Protein AF-A0A132AM29-F1 (afdb_monomer_lite)

Foldseek 3Di:
DDDDDDDPDDDDDPDPDDDPPPDVPDDFPKDKDWPFKDAADCVPDPFAFWKKKKKFKQFPVGTDALFKAFDDPGGRGSIDMFDTDGRDRIDGGRGMMIGGDDPVGLQRMKMKIWMFGCDPVDNDTHTDDMDMGRRADPVGD

Sequence (141 aa):
NRSPLVDENFVLIQKRCFGDLLTAGYFRNDLYLTLESAEFEKGGKTIPKNIEVSVCLITENGIQERAITTGINADPVTIYRSHIQYHQNSPKWFEHIKINVPLEQFETAHLRFVFCHCSSKERERKFLGFSFLPLADQNGA

pLDDT: mean 83.92, std 17.78, range [37.06, 98.69]

InterPro domains:
  IPR026791 Dedicator of cytokinesis [PTHR45653] (5-141)
  IPR027007 C2 DOCK-type 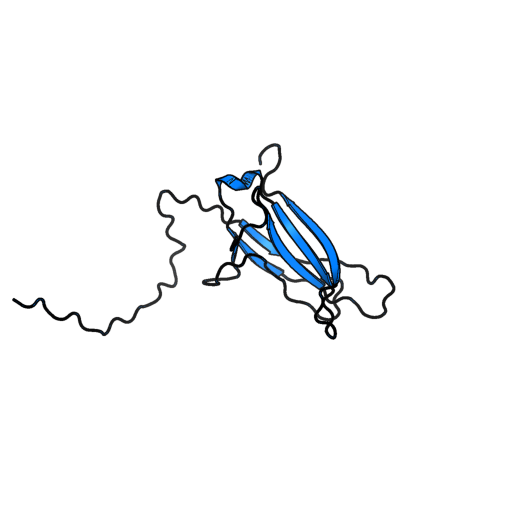domain [PF14429] (27-140)
  IPR027007 C2 DOCK-type domain [PS51650] (28-141)
  IPR035892 C2 domain superfamily [G3DSA:2.60.40.150] (28-141)
  IPR035892 C2 domain superfamily [SSF49562] (76-137)

Radius of gyration: 21.2 Å; chains: 1; bounding box: 44×58×64 Å

Secondary structure (DSSP, 8-state):
-PPPPPPS---------------TT----EEEEEEEE-----TT-SS---EEEEEEEEETTEEPTT-EE-STTPPPBSSEE----TT-SS-EEEEEEEEE--GGGGGG-EEEEEEEEE-SS-SSEEEEEEEEEESS-TT--

Structure (mmCIF, N/CA/C/O backbone):
data_AF-A0A132AM29-F1
#
_entry.id   AF-A0A132AM29-F1
#
loop_
_atom_site.group_PDB
_atom_site.id
_atom_site.type_symbol
_atom_site.label_atom_id
_atom_site.label_alt_id
_atom_site.label_comp_id
_atom_site.label_asym_id
_atom_site.label_entity_id
_atom_site.label_seq_id
_atom_site.pdbx_PDB_ins_code
_atom_site.Cartn_x
_atom_site.Cartn_y
_atom_site.Cartn_z
_atom_site.occupancy
_atom_site.B_iso_or_equiv
_atom_site.auth_seq_id
_atom_site.auth_comp_id
_atom_site.auth_asym_id
_atom_site.auth_atom_id
_atom_site.pdbx_PDB_model_num
ATOM 1 N N . ASN A 1 1 ? -5.432 -43.170 43.375 1.00 38.59 1 ASN A N 1
ATOM 2 C CA . ASN A 1 1 ? -6.252 -42.938 42.169 1.00 38.59 1 ASN A CA 1
ATOM 3 C C . ASN A 1 1 ? -5.530 -42.003 41.221 1.00 38.59 1 ASN A C 1
ATOM 5 O O . ASN A 1 1 ? -5.582 -40.799 41.418 1.00 38.59 1 ASN A O 1
ATOM 9 N N . ARG A 1 2 ? -4.793 -42.565 40.256 1.00 37.06 2 ARG A N 1
ATOM 10 C CA . ARG A 1 2 ? -4.199 -41.820 39.138 1.00 37.06 2 ARG A CA 1
ATOM 11 C C . ARG A 1 2 ? -5.257 -41.698 38.041 1.00 37.06 2 ARG A C 1
ATOM 13 O O . ARG A 1 2 ? -5.816 -42.713 37.637 1.00 37.06 2 ARG A O 1
ATOM 20 N N . SER A 1 3 ? -5.539 -40.473 37.616 1.00 43.38 3 SER A N 1
ATOM 21 C CA . SER A 1 3 ? -6.371 -40.150 36.454 1.00 43.38 3 SER A CA 1
ATOM 22 C C . SER A 1 3 ? -5.766 -40.778 35.188 1.00 43.38 3 SER A C 1
ATOM 24 O O . SER A 1 3 ? -4.537 -40.837 35.093 1.00 43.38 3 SER A O 1
ATOM 26 N N . PRO A 1 4 ? -6.577 -41.285 34.243 1.00 52.03 4 PRO A N 1
ATOM 27 C CA . PRO A 1 4 ? -6.063 -42.030 33.105 1.00 52.03 4 PRO A CA 1
ATOM 28 C C . PRO A 1 4 ? -5.354 -41.105 32.111 1.00 52.03 4 PRO A C 1
ATOM 30 O O . PRO A 1 4 ? -5.732 -39.953 31.909 1.00 52.03 4 PRO A O 1
ATOM 33 N N . LEU A 1 5 ? -4.298 -41.667 31.534 1.00 49.09 5 LEU A N 1
ATOM 34 C CA . LEU A 1 5 ? -3.400 -41.110 30.534 1.00 49.09 5 LEU A CA 1
ATOM 35 C C . LEU A 1 5 ? -4.188 -40.586 29.327 1.00 49.09 5 LEU A C 1
ATOM 37 O O . LEU A 1 5 ? -4.958 -41.327 28.718 1.00 49.09 5 LEU A O 1
ATOM 41 N N . VAL A 1 6 ? -3.977 -39.315 28.991 1.00 54.44 6 VAL A N 1
ATOM 42 C CA . VAL A 1 6 ? -4.379 -38.749 27.704 1.00 54.44 6 VAL A CA 1
ATOM 43 C C . VAL A 1 6 ? -3.268 -39.106 26.715 1.00 54.44 6 VAL A C 1
ATOM 45 O O . VAL A 1 6 ? -2.120 -38.728 26.923 1.00 54.44 6 VAL A O 1
ATOM 48 N N . ASP A 1 7 ? -3.601 -39.906 25.707 1.00 49.09 7 ASP A N 1
ATOM 49 C CA . ASP A 1 7 ? -2.697 -40.360 24.644 1.00 49.09 7 ASP A CA 1
ATOM 50 C C . ASP A 1 7 ? -2.179 -39.155 23.823 1.00 49.09 7 ASP A C 1
ATOM 52 O O . ASP A 1 7 ? -2.963 -38.292 23.425 1.00 49.09 7 ASP A O 1
ATOM 56 N N . GLU A 1 8 ? -0.866 -39.066 23.586 1.00 58.06 8 GLU A N 1
ATOM 57 C CA . GLU A 1 8 ? -0.178 -37.900 22.989 1.00 58.06 8 GLU A CA 1
ATOM 58 C C . GLU A 1 8 ? -0.292 -37.806 21.451 1.00 58.06 8 GLU A C 1
ATOM 60 O O . GLU A 1 8 ? 0.466 -37.091 20.800 1.00 58.06 8 GLU A O 1
ATOM 65 N N . ASN A 1 9 ? -1.264 -38.477 20.834 1.00 52.41 9 ASN A N 1
ATOM 66 C CA . ASN A 1 9 ? -1.420 -38.503 19.377 1.00 52.41 9 ASN A CA 1
ATOM 67 C C . ASN A 1 9 ? -2.612 -37.668 18.885 1.00 52.41 9 ASN A C 1
ATOM 69 O O . ASN A 1 9 ? -3.481 -38.157 18.162 1.00 52.41 9 ASN A O 1
ATOM 73 N N . PHE A 1 10 ? -2.652 -36.381 19.237 1.00 54.16 10 PHE A N 1
ATOM 74 C CA . PHE A 1 10 ? -3.583 -35.447 18.600 1.00 54.16 10 PHE A CA 1
ATOM 75 C C . PHE A 1 10 ? -2.986 -34.897 17.305 1.00 54.16 10 PHE A C 1
ATOM 77 O O . PHE A 1 10 ? -2.017 -34.142 17.314 1.00 54.16 10 PHE A O 1
ATOM 84 N N . VAL A 1 11 ? -3.617 -35.218 16.175 1.00 58.59 11 VAL A N 1
ATOM 85 C CA . VAL A 1 11 ? -3.407 -34.485 14.924 1.00 58.59 11 VAL A CA 1
ATOM 86 C C . VAL A 1 11 ? -4.365 -33.299 14.912 1.00 58.59 11 VAL A C 1
ATOM 88 O O . VAL A 1 11 ? -5.581 -33.463 14.808 1.00 58.59 11 VAL A O 1
ATOM 91 N N . LEU A 1 12 ? -3.815 -32.090 15.016 1.00 57.62 12 LEU A N 1
ATOM 92 C CA . LEU A 1 12 ? -4.576 -30.857 14.856 1.00 57.62 12 LEU A CA 1
ATOM 93 C C . LEU A 1 12 ? -4.955 -30.696 13.373 1.00 57.62 12 LEU A C 1
ATOM 95 O O . LEU A 1 12 ? -4.140 -30.285 12.550 1.00 57.62 12 LEU A O 1
ATOM 99 N N . ILE A 1 13 ? -6.190 -31.037 13.007 1.00 55.22 13 ILE A N 1
ATOM 100 C CA . ILE A 1 13 ? -6.688 -30.810 11.646 1.00 55.22 13 ILE A CA 1
ATOM 101 C C . ILE A 1 13 ? -7.175 -29.362 11.542 1.00 55.22 13 ILE A C 1
ATOM 103 O O . ILE A 1 13 ? -8.161 -28.975 12.171 1.00 55.22 13 ILE A O 1
ATOM 107 N N . GLN A 1 14 ? -6.491 -28.553 10.727 1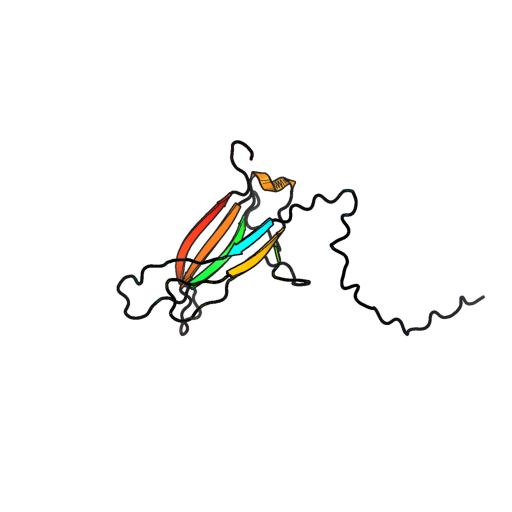.00 62.25 14 GLN A N 1
ATOM 108 C CA . GLN A 1 14 ? -6.867 -27.162 10.481 1.00 62.25 14 GLN A CA 1
ATOM 109 C C . GLN A 1 14 ? -8.216 -27.095 9.752 1.00 62.25 14 GLN A C 1
ATOM 111 O O . GLN A 1 14 ? -8.353 -27.505 8.596 1.00 62.25 14 GLN A O 1
ATOM 116 N N . LYS A 1 15 ? -9.226 -26.553 10.435 1.00 58.28 15 LYS A N 1
ATOM 117 C CA . LYS A 1 15 ? -10.570 -26.322 9.897 1.00 58.28 15 LYS A CA 1
ATOM 118 C C . LYS A 1 15 ? -10.485 -25.300 8.751 1.00 58.28 15 LYS A C 1
ATOM 120 O O . LYS A 1 15 ? -10.269 -24.121 8.996 1.00 58.28 15 LYS A O 1
ATOM 125 N N . ARG A 1 16 ? -10.631 -25.747 7.495 1.00 60.41 16 ARG A N 1
ATOM 126 C CA . ARG A 1 16 ? -10.429 -24.904 6.293 1.00 60.41 16 ARG A CA 1
ATOM 127 C C . ARG A 1 16 ? -11.612 -24.010 5.895 1.00 60.41 16 ARG A C 1
ATOM 129 O O . ARG A 1 16 ? -11.438 -23.161 5.029 1.00 60.41 16 ARG A O 1
ATOM 136 N N . CYS A 1 17 ? -12.807 -24.202 6.457 1.00 45.81 17 CYS A N 1
ATOM 137 C CA . CYS A 1 17 ? -14.028 -23.576 5.924 1.00 45.81 17 CYS A CA 1
ATOM 138 C C . CYS A 1 17 ? -15.010 -23.126 7.013 1.00 45.81 17 CYS A C 1
ATOM 140 O O . CYS A 1 17 ? -16.163 -23.546 7.040 1.00 45.81 17 CYS A O 1
ATOM 142 N N . PHE A 1 18 ? -14.567 -22.265 7.920 1.00 52.19 18 PHE A N 1
ATOM 143 C CA . PHE A 1 18 ? -15.486 -21.369 8.616 1.00 52.19 18 PHE A CA 1
ATOM 144 C C . PHE A 1 18 ? -14.975 -19.955 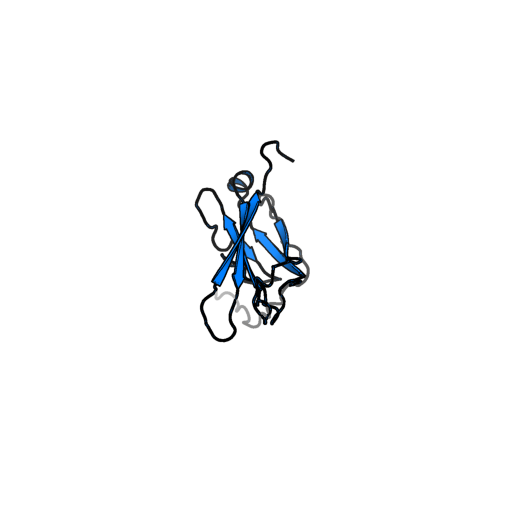8.361 1.00 52.19 18 PHE A C 1
ATOM 146 O O . PHE A 1 18 ? -13.796 -19.697 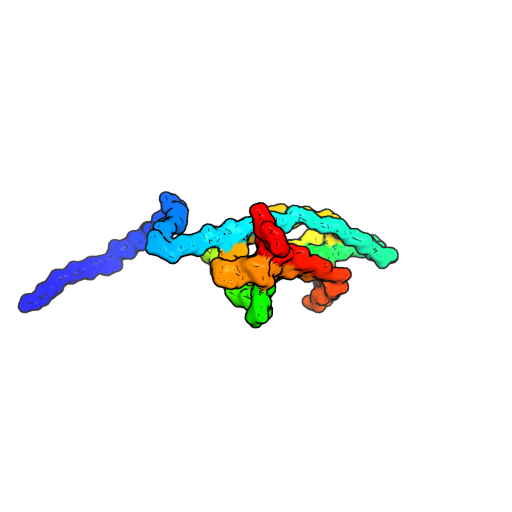8.593 1.00 52.19 18 PHE A O 1
ATOM 153 N N . GLY A 1 19 ? -15.827 -19.063 7.849 1.00 54.53 19 GLY A N 1
ATOM 154 C CA . GLY A 1 19 ? -15.550 -17.635 7.987 1.00 54.53 19 GLY A CA 1
ATOM 155 C C . GLY A 1 19 ? -15.420 -17.324 9.476 1.00 54.53 19 GLY A C 1
ATOM 156 O O . GLY A 1 19 ? -16.075 -18.001 10.276 1.00 54.53 19 GLY A O 1
ATOM 157 N N . ASP A 1 20 ? -14.545 -16.381 9.838 1.00 56.34 20 ASP A N 1
ATOM 158 C CA . ASP A 1 20 ? -14.318 -15.984 11.231 1.00 56.34 20 ASP A CA 1
ATOM 159 C C . ASP A 1 20 ? -15.660 -15.918 11.964 1.00 56.34 20 ASP A C 1
ATOM 161 O O . ASP A 1 20 ? -16.556 -15.168 11.566 1.00 56.34 20 ASP A O 1
ATOM 165 N N . LEU A 1 21 ? -15.835 -16.779 12.972 1.00 49.47 21 LEU A N 1
ATOM 166 C CA . LEU A 1 21 ? -17.063 -16.834 13.749 1.00 49.47 21 LEU A CA 1
ATOM 167 C C . LEU A 1 21 ? -17.220 -15.458 14.400 1.00 49.47 21 LEU A C 1
ATOM 169 O O . LEU A 1 21 ? -16.467 -15.129 15.318 1.00 49.47 21 LEU A O 1
ATOM 173 N N . LEU A 1 22 ? -18.155 -14.644 13.899 1.00 52.16 22 LEU A N 1
ATOM 174 C CA . LEU A 1 22 ? -18.492 -13.363 14.508 1.00 52.16 22 LEU A CA 1
ATOM 175 C C . LEU A 1 22 ? -18.983 -13.664 15.921 1.00 52.16 22 LEU A C 1
ATOM 177 O O . LEU A 1 22 ? -20.108 -14.113 16.131 1.00 52.16 22 LEU A O 1
ATOM 181 N N . THR A 1 23 ? -18.098 -13.491 16.894 1.00 56.94 23 THR A N 1
ATOM 182 C CA . THR A 1 23 ? -18.471 -13.620 18.295 1.00 56.94 23 THR A CA 1
ATOM 183 C C . THR A 1 23 ? -19.353 -12.416 18.594 1.00 56.94 23 THR A C 1
ATOM 185 O O . THR A 1 23 ? -18.948 -11.286 18.320 1.00 56.94 23 THR A O 1
ATOM 188 N N . ALA A 1 24 ? -20.577 -12.648 19.074 1.00 46.09 24 ALA A N 1
ATOM 189 C CA . ALA A 1 24 ? -21.514 -11.576 19.394 1.00 46.09 24 ALA A CA 1
ATOM 190 C C . ALA A 1 24 ? -20.821 -10.552 20.315 1.00 46.09 24 ALA A C 1
ATOM 192 O O . ALA A 1 24 ? -20.431 -10.892 21.429 1.00 46.09 24 ALA A O 1
ATOM 193 N N . GLY A 1 25 ? -20.594 -9.337 19.803 1.00 52.75 25 GLY A N 1
ATOM 194 C CA . GLY A 1 25 ? -19.807 -8.288 20.465 1.00 52.75 25 GLY A CA 1
ATOM 195 C C . GLY A 1 25 ? -18.598 -7.771 19.672 1.00 52.75 25 GLY A C 1
ATOM 196 O O . GLY A 1 25 ? -18.092 -6.705 20.001 1.00 52.75 25 GLY A O 1
ATOM 197 N N . TYR A 1 26 ? -18.158 -8.458 18.610 1.00 53.62 26 TYR A N 1
ATOM 198 C CA . TYR A 1 26 ? -17.103 -7.961 17.717 1.00 53.62 26 TYR A CA 1
ATOM 199 C C . TYR A 1 26 ? -17.705 -7.288 16.480 1.00 53.62 26 TYR A C 1
ATOM 201 O O . TYR A 1 26 ? -18.215 -7.954 15.576 1.00 53.62 26 TYR A O 1
ATOM 209 N N . PHE A 1 27 ? -17.621 -5.960 16.422 1.00 54.25 27 PHE A N 1
ATOM 210 C CA . PHE A 1 27 ? -17.885 -5.198 15.204 1.00 54.25 27 PHE A CA 1
ATOM 211 C C . PHE A 1 27 ? -16.716 -5.399 14.231 1.00 54.25 27 PHE A C 1
ATOM 213 O O . PHE A 1 27 ? -15.588 -4.992 14.503 1.00 54.25 27 PHE A O 1
ATOM 220 N N . ARG A 1 28 ? -16.973 -6.077 13.108 1.00 58.56 28 ARG A N 1
ATOM 221 C CA . ARG A 1 28 ? -15.978 -6.367 12.069 1.00 58.56 28 ARG A CA 1
ATOM 222 C C . ARG A 1 28 ? -16.167 -5.402 10.898 1.00 58.56 28 ARG A C 1
ATOM 224 O O . ARG A 1 28 ? -16.946 -5.689 9.994 1.00 58.56 28 ARG A O 1
ATOM 231 N N . ASN A 1 29 ? -15.438 -4.287 10.907 1.00 65.69 29 ASN A N 1
ATOM 232 C CA . ASN A 1 29 ? -15.317 -3.406 9.743 1.00 65.69 29 ASN A CA 1
ATOM 233 C C . ASN A 1 29 ? -14.131 -3.861 8.892 1.00 65.69 29 ASN A C 1
ATOM 235 O O . ASN A 1 29 ? -13.024 -3.331 8.982 1.00 65.69 29 ASN A O 1
ATOM 239 N N . ASP A 1 30 ? -14.366 -4.895 8.090 1.00 74.19 30 ASP A N 1
ATOM 240 C CA . ASP A 1 30 ? -13.387 -5.356 7.116 1.00 74.19 30 ASP A CA 1
ATOM 241 C C . ASP A 1 30 ? -13.401 -4.431 5.893 1.00 74.19 30 ASP A C 1
ATOM 243 O O . ASP A 1 30 ? -14.274 -4.541 5.030 1.00 74.19 30 ASP A O 1
ATOM 247 N N . LEU A 1 31 ? -12.413 -3.544 5.793 1.00 89.19 31 LEU A N 1
ATOM 248 C CA . LEU A 1 31 ? -12.203 -2.745 4.593 1.00 89.19 31 LEU A CA 1
ATOM 249 C C . LEU A 1 31 ? -11.256 -3.496 3.651 1.00 89.19 31 LEU A C 1
ATOM 251 O O . LEU A 1 31 ? -10.115 -3.784 4.005 1.00 89.19 31 LEU A O 1
ATOM 255 N N . TYR A 1 32 ? -11.714 -3.802 2.440 1.00 92.44 32 TYR A N 1
ATOM 256 C CA . TYR A 1 32 ? -10.873 -4.391 1.398 1.00 92.44 32 TYR A CA 1
ATOM 257 C C . TYR A 1 32 ? -10.485 -3.321 0.386 1.00 92.44 32 TYR A C 1
ATOM 259 O O . TYR A 1 32 ? -11.337 -2.600 -0.129 1.00 92.44 32 TYR A O 1
ATOM 267 N N . LEU A 1 33 ? -9.193 -3.242 0.086 1.00 94.75 33 LEU A N 1
ATOM 268 C CA . LEU A 1 33 ? -8.642 -2.319 -0.891 1.00 94.75 33 LEU A CA 1
ATOM 269 C C . LEU A 1 33 ? -8.008 -3.104 -2.034 1.00 94.75 33 LEU A C 1
ATOM 271 O O . LEU A 1 33 ? -7.250 -4.048 -1.806 1.00 94.75 33 LEU A O 1
ATOM 275 N N . THR A 1 34 ? -8.288 -2.670 -3.261 1.00 96.62 34 THR A N 1
ATOM 276 C CA . THR A 1 34 ? -7.585 -3.149 -4.451 1.00 96.62 34 THR A CA 1
ATOM 277 C C . THR A 1 34 ? -6.689 -2.040 -4.982 1.00 96.62 34 THR A C 1
ATOM 279 O O . THR A 1 34 ? -7.172 -0.977 -5.364 1.00 96.62 34 THR A O 1
ATOM 282 N N . LEU A 1 35 ? -5.382 -2.288 -5.020 1.00 97.25 35 LEU A N 1
ATOM 283 C CA . LEU A 1 35 ? -4.430 -1.437 -5.724 1.00 97.25 35 LEU A CA 1
ATOM 284 C C . LEU A 1 35 ? -4.453 -1.835 -7.196 1.00 97.25 35 LEU A C 1
ATOM 286 O O . LEU A 1 35 ? -3.862 -2.840 -7.585 1.00 97.25 35 LEU A O 1
ATOM 290 N N . GLU A 1 36 ? -5.179 -1.079 -8.013 1.00 97.62 36 GLU A N 1
ATOM 291 C CA . GLU A 1 36 ? -5.380 -1.434 -9.415 1.00 97.62 36 GLU A CA 1
ATOM 292 C C . GLU A 1 36 ? -4.174 -1.046 -10.277 1.00 97.62 36 GLU A C 1
ATOM 294 O O . GLU A 1 36 ? -3.458 -1.909 -10.785 1.00 97.62 36 GLU A O 1
ATOM 299 N N . SER A 1 37 ? -3.935 0.254 -10.442 1.00 97.81 37 SER A N 1
ATOM 300 C CA . SER A 1 37 ? -2.892 0.778 -11.320 1.00 97.81 37 SER A CA 1
ATOM 301 C C . SER A 1 37 ? -2.503 2.211 -10.959 1.00 97.81 37 SER A C 1
ATOM 303 O O . SER A 1 37 ? -3.141 2.850 -10.123 1.00 97.81 37 SER A O 1
ATOM 305 N N . ALA A 1 38 ? -1.440 2.710 -11.583 1.00 97.19 38 ALA A N 1
ATOM 306 C CA . ALA A 1 38 ? -1.078 4.123 -11.568 1.00 97.19 38 ALA A CA 1
ATOM 307 C C . ALA A 1 38 ? -0.467 4.524 -12.912 1.00 97.19 38 ALA A C 1
ATOM 309 O O . ALA A 1 38 ? -0.096 3.664 -13.708 1.00 97.19 38 ALA A O 1
ATOM 310 N N . GLU A 1 39 ? -0.319 5.826 -13.144 1.00 96.62 39 GL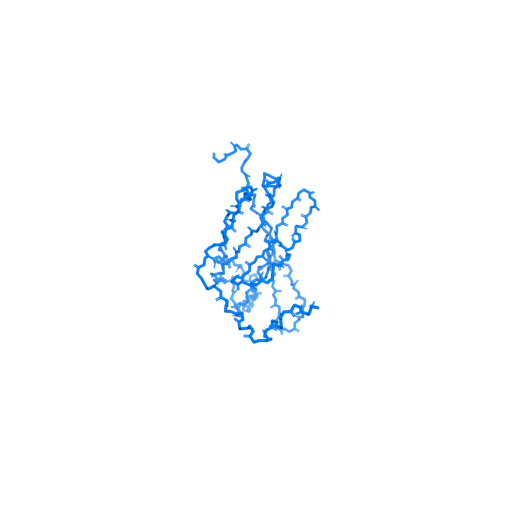U A N 1
ATOM 311 C CA . GLU A 1 39 ? 0.323 6.376 -14.335 1.00 96.62 39 GLU A CA 1
ATOM 312 C C . GLU A 1 39 ? 1.311 7.474 -13.937 1.00 96.62 39 GLU A C 1
ATOM 314 O O . GLU A 1 39 ? 0.956 8.441 -13.266 1.00 96.62 39 GLU A O 1
ATOM 319 N N . PHE A 1 40 ? 2.574 7.304 -14.331 1.00 95.38 40 PHE A N 1
ATOM 320 C CA . PHE A 1 40 ? 3.644 8.254 -14.047 1.00 95.38 40 PHE A CA 1
ATOM 321 C C . PHE A 1 40 ? 4.305 8.746 -15.324 1.00 95.38 40 PHE A C 1
ATOM 323 O O . PHE A 1 40 ? 4.675 7.977 -16.214 1.00 95.38 40 PHE A O 1
ATOM 330 N N . GLU A 1 41 ? 4.595 10.041 -15.362 1.00 90.94 41 GLU A N 1
ATOM 331 C CA . GLU A 1 41 ? 5.391 10.593 -16.442 1.00 90.94 41 GLU A CA 1
ATOM 332 C C . GLU A 1 41 ? 6.833 10.073 -16.409 1.00 90.94 41 GLU A C 1
ATOM 334 O O . GLU A 1 41 ? 7.504 9.934 -15.371 1.00 90.94 41 GLU A O 1
ATOM 339 N N . LYS A 1 42 ? 7.379 9.853 -17.606 1.00 83.50 42 LYS A N 1
ATOM 340 C CA . LYS A 1 42 ? 8.784 9.475 -17.772 1.00 83.50 42 LYS A CA 1
ATOM 341 C C . LYS A 1 42 ? 9.729 10.588 -17.307 1.00 83.50 42 LYS A C 1
ATOM 343 O O . LYS A 1 42 ? 10.802 10.279 -16.783 1.00 83.50 42 LYS A O 1
ATOM 348 N N . GLY A 1 43 ? 9.306 11.852 -17.409 1.00 79.94 43 GLY A N 1
ATOM 349 C CA . GLY A 1 43 ? 10.048 13.020 -16.926 1.00 79.94 43 GLY A CA 1
ATOM 350 C C . GLY A 1 43 ? 11.419 13.152 -17.589 1.00 79.94 43 GLY A C 1
ATOM 351 O O . GLY A 1 43 ? 12.437 13.142 -16.902 1.00 79.94 43 GLY A O 1
ATOM 352 N N . GLY A 1 44 ? 11.455 13.147 -18.926 1.00 79.56 44 GLY A N 1
ATOM 353 C CA . GLY A 1 44 ? 12.670 13.354 -19.730 1.00 79.56 44 GLY A CA 1
ATOM 354 C C . GLY A 1 44 ? 13.715 12.227 -19.709 1.00 79.56 44 GLY A C 1
ATOM 355 O O . GLY A 1 44 ? 14.691 12.290 -20.449 1.00 79.56 44 GLY A O 1
ATOM 356 N N . LYS A 1 45 ? 13.539 11.177 -18.898 1.00 83.69 45 LYS A N 1
ATOM 357 C CA . LYS A 1 45 ? 14.468 10.035 -18.854 1.00 83.69 45 LYS A CA 1
ATOM 358 C C . LYS A 1 45 ? 14.259 9.081 -20.033 1.00 83.69 45 LYS A C 1
ATOM 360 O O . LYS A 1 45 ? 13.141 8.899 -20.503 1.00 83.69 45 LYS A O 1
ATOM 365 N N . THR A 1 46 ? 15.314 8.388 -20.464 1.00 84.00 46 THR A N 1
ATOM 366 C CA . THR A 1 46 ? 15.229 7.358 -21.523 1.00 84.00 46 THR A CA 1
ATOM 367 C C . THR A 1 46 ? 14.626 6.047 -21.025 1.00 84.00 46 THR A C 1
ATOM 369 O O . THR A 1 46 ? 13.978 5.336 -21.789 1.00 84.00 46 THR A O 1
ATOM 372 N N . ILE A 1 47 ? 14.771 5.751 -19.736 1.00 89.94 47 ILE A N 1
ATOM 373 C CA . ILE A 1 47 ? 14.313 4.506 -19.118 1.00 89.94 47 ILE A CA 1
ATOM 374 C C . ILE A 1 47 ? 13.094 4.808 -18.229 1.00 89.94 47 ILE A C 1
ATOM 376 O O . ILE A 1 47 ? 13.145 5.781 -17.468 1.00 89.94 47 ILE A O 1
ATOM 380 N N . PRO A 1 48 ? 11.994 4.037 -18.332 1.00 92.94 48 PRO A N 1
ATOM 381 C CA . PRO A 1 48 ? 10.863 4.163 -17.417 1.00 92.94 48 PRO A CA 1
ATOM 382 C C . PRO A 1 48 ? 11.254 3.889 -15.958 1.00 92.94 48 PRO A C 1
ATOM 384 O O . PRO A 1 48 ? 12.261 3.250 -15.659 1.00 92.94 48 PRO A O 1
ATOM 387 N N . LYS A 1 49 ? 10.443 4.378 -15.029 1.00 94.00 49 LYS A N 1
ATOM 388 C CA . LYS A 1 49 ? 10.622 4.159 -13.598 1.00 94.00 49 LYS A CA 1
ATOM 389 C C . LYS A 1 49 ? 10.108 2.772 -13.213 1.00 94.00 49 LYS A C 1
ATOM 391 O O . LYS A 1 49 ? 9.200 2.227 -13.823 1.00 94.00 49 LYS A O 1
ATOM 396 N N . ASN A 1 50 ? 10.694 2.243 -12.152 1.00 95.56 50 ASN A N 1
ATOM 397 C CA . ASN A 1 50 ? 10.189 1.112 -11.385 1.00 95.56 50 ASN A CA 1
ATOM 398 C C . ASN A 1 50 ? 9.356 1.671 -10.234 1.00 95.56 50 ASN A C 1
ATOM 400 O O . ASN A 1 50 ? 9.943 2.328 -9.372 1.00 95.56 50 ASN A O 1
ATOM 404 N N . ILE A 1 51 ? 8.042 1.479 -10.243 1.00 97.56 51 ILE A N 1
ATOM 405 C CA . ILE A 1 51 ? 7.141 2.113 -9.275 1.00 97.56 51 ILE A CA 1
ATOM 406 C C . ILE A 1 51 ? 6.755 1.119 -8.174 1.00 97.56 51 ILE A C 1
ATOM 408 O O . ILE A 1 51 ? 6.309 0.011 -8.463 1.00 97.56 51 ILE A O 1
ATOM 412 N N . GLU A 1 52 ? 6.902 1.543 -6.922 1.00 98.00 52 GLU A N 1
ATOM 413 C CA . GLU A 1 52 ? 6.354 0.889 -5.728 1.00 98.00 52 GLU A CA 1
ATOM 414 C C . GLU A 1 52 ? 5.327 1.835 -5.098 1.00 98.00 52 GLU A C 1
ATOM 416 O O . GLU A 1 52 ? 5.595 3.036 -4.986 1.00 98.00 52 GLU A O 1
ATOM 421 N N . VAL A 1 53 ? 4.186 1.307 -4.653 1.00 98.50 53 VAL A N 1
ATOM 422 C CA . VAL A 1 53 ? 3.282 2.017 -3.744 1.00 98.50 53 VAL A CA 1
ATOM 423 C C . VAL A 1 53 ? 3.366 1.395 -2.353 1.00 98.50 53 VAL A C 1
ATOM 425 O O . VAL A 1 53 ? 3.278 0.181 -2.181 1.00 98.50 53 VAL A O 1
ATOM 428 N N . SER A 1 54 ? 3.569 2.241 -1.345 1.00 98.38 54 SER A N 1
ATOM 429 C CA . SER A 1 54 ? 3.462 1.880 0.067 1.00 98.38 54 SER A CA 1
ATOM 430 C C . SER A 1 54 ? 2.129 2.365 0.628 1.00 98.38 54 SER A C 1
ATOM 432 O O . SER A 1 54 ? 1.776 3.523 0.413 1.00 98.38 54 SER A O 1
ATOM 434 N N . VAL A 1 55 ? 1.426 1.520 1.380 1.00 98.56 55 VAL A N 1
ATOM 435 C CA . VAL A 1 55 ? 0.131 1.842 2.002 1.00 98.56 55 VAL A CA 1
ATOM 436 C C . VAL A 1 55 ? 0.230 1.704 3.515 1.00 98.56 55 VAL A C 1
ATOM 438 O O . VAL A 1 55 ? 0.784 0.723 4.010 1.00 98.56 55 VAL A O 1
ATOM 441 N N . CYS A 1 56 ? -0.320 2.663 4.255 1.00 98.25 56 CYS A N 1
ATOM 442 C CA . CYS A 1 56 ? -0.505 2.566 5.703 1.00 98.25 56 CYS A CA 1
ATOM 443 C C . CYS A 1 56 ? -1.812 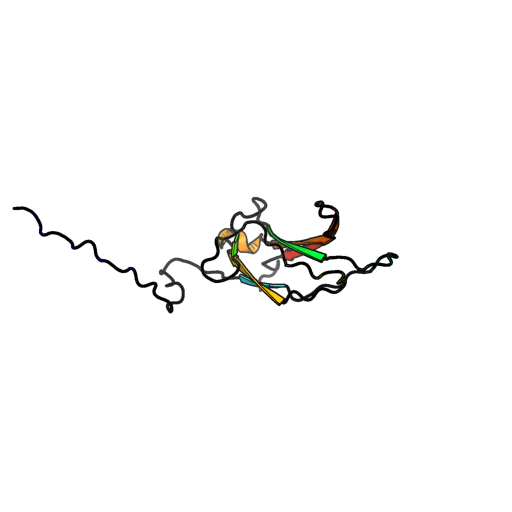3.233 6.140 1.00 98.25 56 CYS A C 1
ATOM 445 O O . CYS A 1 56 ? -2.253 4.198 5.512 1.00 98.25 56 CYS A O 1
ATOM 447 N N . LEU A 1 57 ? -2.392 2.749 7.237 1.00 97.50 57 LEU A N 1
ATOM 448 C CA . LEU A 1 57 ? -3.525 3.388 7.901 1.00 97.50 57 LEU A CA 1
ATOM 449 C C . LEU A 1 57 ? -3.011 4.476 8.849 1.00 97.50 57 LEU A C 1
ATOM 451 O O . LEU A 1 57 ? -2.119 4.226 9.660 1.00 97.50 57 LEU A O 1
ATOM 455 N N . ILE A 1 58 ? -3.562 5.678 8.728 1.00 97.50 58 ILE A N 1
ATOM 456 C CA . ILE A 1 58 ? -3.303 6.811 9.611 1.00 97.50 58 ILE A CA 1
ATOM 457 C C . ILE A 1 58 ? -4.552 7.057 10.448 1.00 97.50 58 ILE A C 1
ATOM 459 O O . ILE A 1 58 ? -5.663 7.063 9.924 1.00 97.50 58 ILE A O 1
ATOM 463 N N . THR A 1 59 ? -4.345 7.268 11.738 1.00 94.31 59 THR A N 1
ATOM 464 C CA . THR A 1 59 ? -5.361 7.569 12.750 1.00 94.31 59 THR A CA 1
ATOM 465 C C . THR A 1 59 ? -4.968 8.865 13.460 1.00 94.31 59 THR A C 1
ATOM 467 O O . THR A 1 59 ? -3.892 9.417 13.207 1.00 94.31 59 THR A O 1
ATOM 470 N N . GLU A 1 60 ? -5.791 9.339 14.392 1.00 93.62 60 GLU A N 1
ATOM 471 C CA . GLU A 1 60 ? -5.445 10.469 15.269 1.00 93.62 60 GLU A CA 1
ATOM 472 C C . GLU A 1 60 ? -4.141 10.253 16.064 1.00 93.62 60 GLU A C 1
ATOM 474 O O . GLU A 1 60 ? -3.424 11.208 16.354 1.00 93.62 60 GLU A O 1
ATOM 479 N N . ASN A 1 61 ? -3.785 8.993 16.338 1.00 93.12 61 ASN A N 1
ATOM 480 C CA . ASN A 1 61 ? -2.576 8.609 17.070 1.00 93.12 61 ASN A CA 1
ATOM 481 C C . ASN A 1 61 ? -1.354 8.405 16.150 1.00 93.12 61 ASN A C 1
ATOM 483 O O . ASN A 1 61 ? -0.283 8.008 16.610 1.00 93.12 61 ASN A O 1
ATOM 487 N N . GLY A 1 62 ? -1.492 8.666 14.846 1.00 95.75 62 GLY A N 1
ATOM 488 C CA . GLY A 1 62 ? -0.452 8.452 13.842 1.00 95.75 62 GLY A CA 1
ATOM 489 C C . GLY A 1 62 ? -0.634 7.153 13.055 1.00 95.75 62 GLY A C 1
ATOM 490 O O . GLY A 1 62 ? -1.755 6.749 12.745 1.00 95.75 62 GLY A O 1
ATOM 491 N N . ILE A 1 63 ? 0.474 6.519 12.655 1.00 97.50 63 ILE A N 1
ATOM 492 C CA . ILE A 1 63 ? 0.427 5.290 11.847 1.00 97.50 63 ILE A CA 1
ATOM 493 C C . ILE A 1 63 ? -0.092 4.139 12.714 1.00 97.50 63 ILE A C 1
ATOM 495 O O . ILE A 1 63 ? 0.554 3.770 13.691 1.00 97.50 63 ILE A O 1
ATOM 499 N N . GLN A 1 64 ? -1.213 3.536 12.320 1.00 95.88 64 GLN A N 1
ATOM 500 C CA . GLN A 1 64 ? -1.753 2.368 13.008 1.00 95.88 64 GLN A CA 1
ATOM 501 C C . GLN A 1 64 ? -0.883 1.142 12.727 1.00 95.88 64 GLN A C 1
ATOM 503 O O . GLN A 1 64 ? -0.725 0.704 11.582 1.00 95.88 64 GLN A O 1
ATOM 508 N N . GLU A 1 65 ? -0.336 0.558 13.787 1.00 96.25 65 GLU A N 1
ATOM 509 C CA . GLU A 1 65 ? 0.458 -0.657 13.680 1.00 96.25 65 GLU A CA 1
ATOM 510 C C . GLU A 1 65 ? -0.401 -1.864 13.320 1.00 96.25 65 GLU A C 1
ATOM 512 O O . GLU A 1 65 ? -1.551 -1.978 13.752 1.00 96.25 65 GLU A O 1
ATOM 517 N N . ARG A 1 66 ? 0.191 -2.786 12.546 1.00 95.00 66 ARG A N 1
ATOM 518 C CA . ARG A 1 66 ? -0.407 -4.094 12.226 1.00 95.00 66 ARG A CA 1
ATOM 519 C C . ARG A 1 66 ? -1.824 -3.988 11.629 1.00 95.00 66 ARG A C 1
ATOM 521 O O . ARG A 1 66 ? -2.652 -4.876 11.810 1.00 95.00 66 ARG A O 1
ATOM 528 N N . ALA A 1 67 ? -2.088 -2.912 10.888 1.00 94.50 67 ALA A N 1
ATOM 529 C CA . ALA A 1 67 ? -3.399 -2.618 10.316 1.00 94.50 67 ALA A CA 1
ATOM 530 C C . ALA A 1 67 ? -3.702 -3.384 9.023 1.00 94.50 67 ALA A C 1
ATOM 532 O O . ALA A 1 67 ? -4.861 -3.475 8.641 1.00 94.50 67 ALA A O 1
ATOM 533 N N . ILE A 1 68 ? -2.697 -3.900 8.311 1.00 95.75 68 ILE A N 1
ATOM 534 C CA . ILE A 1 68 ? -2.883 -4.418 6.949 1.00 95.75 68 ILE A CA 1
ATOM 535 C C . ILE A 1 68 ? -2.576 -5.907 6.892 1.00 95.75 68 ILE A C 1
ATOM 537 O O . ILE A 1 68 ? -1.524 -6.335 7.347 1.00 95.75 68 ILE A O 1
ATOM 541 N N . THR A 1 69 ? -3.445 -6.703 6.280 1.00 94.25 69 THR A N 1
ATOM 542 C CA . THR A 1 69 ? -3.246 -8.145 6.093 1.00 94.25 69 THR A CA 1
ATOM 543 C C . THR A 1 69 ? -3.326 -8.505 4.613 1.00 94.25 69 THR A C 1
ATOM 545 O O . THR A 1 69 ? -4.227 -8.060 3.901 1.00 94.25 69 THR A O 1
ATOM 548 N N . THR A 1 70 ? -2.387 -9.325 4.140 1.00 90.19 70 THR A N 1
ATOM 549 C CA . THR A 1 70 ? -2.282 -9.726 2.729 1.00 90.19 70 THR A CA 1
ATOM 550 C C . THR A 1 70 ? -2.428 -11.235 2.593 1.00 90.19 70 THR A C 1
ATOM 552 O O . THR A 1 70 ? -1.460 -11.978 2.745 1.00 90.19 70 THR A O 1
ATOM 555 N N . GLY A 1 71 ? -3.643 -11.695 2.307 1.00 82.31 71 GLY A N 1
ATOM 556 C CA . GLY A 1 71 ? -3.950 -13.118 2.177 1.00 82.31 71 GLY A CA 1
ATOM 557 C C . GLY A 1 71 ? -4.359 -13.793 3.488 1.00 82.31 71 GLY A C 1
ATOM 558 O O . GLY A 1 71 ? -4.516 -13.163 4.532 1.00 82.31 71 GLY A O 1
ATOM 559 N N . ILE A 1 72 ? -4.590 -15.101 3.404 1.00 76.81 72 ILE A N 1
ATOM 560 C CA . ILE A 1 72 ? -5.132 -15.911 4.498 1.00 76.81 72 ILE A CA 1
ATOM 561 C C . ILE A 1 72 ? -3.976 -16.352 5.405 1.00 76.81 72 ILE A C 1
ATOM 563 O O . ILE A 1 72 ? -3.004 -16.925 4.919 1.00 76.81 72 ILE A O 1
ATOM 567 N N . ASN A 1 73 ? -4.097 -16.120 6.716 1.00 78.25 73 ASN A N 1
ATOM 568 C CA . ASN A 1 73 ? -3.085 -16.430 7.742 1.00 78.25 73 ASN A CA 1
ATOM 569 C C . ASN A 1 73 ? -1.769 -15.636 7.643 1.00 78.25 73 ASN A C 1
ATOM 571 O O . ASN A 1 73 ? -0.779 -16.027 8.256 1.00 78.25 73 ASN A O 1
ATOM 575 N N . ALA A 1 74 ? -1.734 -14.541 6.883 1.00 87.31 74 ALA A N 1
ATOM 576 C CA . ALA A 1 74 ? -0.585 -13.647 6.905 1.00 87.31 74 ALA A CA 1
ATOM 577 C C . ALA A 1 74 ? -0.586 -12.821 8.196 1.00 87.31 74 ALA A C 1
ATOM 579 O O . ALA A 1 74 ? -1.633 -12.335 8.630 1.00 87.31 74 ALA A O 1
ATOM 580 N N . ASP A 1 75 ? 0.593 -12.626 8.781 1.00 92.62 75 ASP A N 1
ATOM 581 C CA . ASP A 1 75 ? 0.751 -11.685 9.880 1.00 92.62 75 ASP A CA 1
ATOM 582 C C . ASP A 1 75 ? 0.409 -10.263 9.417 1.00 92.62 75 ASP A C 1
ATOM 584 O O . ASP A 1 75 ? 0.923 -9.816 8.385 1.00 92.62 75 ASP A O 1
ATOM 588 N N . PRO A 1 76 ? -0.423 -9.521 10.166 1.00 94.19 76 PRO A N 1
ATOM 589 C CA . PRO A 1 76 ? -0.678 -8.134 9.839 1.00 94.19 76 PRO A CA 1
ATOM 590 C C . PRO A 1 76 ? 0.595 -7.278 9.889 1.00 94.19 76 PRO A C 1
ATOM 592 O O . PRO A 1 76 ? 1.425 -7.397 10.795 1.00 94.19 76 PRO A O 1
ATOM 595 N N . VAL A 1 77 ? 0.722 -6.364 8.933 1.00 97.12 77 VAL A N 1
ATOM 596 C CA . VAL A 1 77 ? 1.837 -5.431 8.775 1.00 97.12 77 VAL A CA 1
ATOM 597 C C . VAL A 1 77 ? 1.371 -3.991 8.969 1.00 97.12 77 VAL A C 1
ATOM 599 O O . VAL A 1 77 ? 0.210 -3.650 8.751 1.00 97.12 77 VAL A O 1
ATOM 602 N N . THR A 1 78 ? 2.294 -3.126 9.379 1.00 97.69 78 THR A N 1
ATOM 603 C CA . THR A 1 78 ? 2.036 -1.685 9.546 1.00 97.69 78 THR A CA 1
ATOM 604 C C . THR A 1 78 ? 2.056 -0.938 8.211 1.00 97.69 78 THR A C 1
ATOM 606 O O . THR A 1 78 ? 1.289 -0.003 7.998 1.00 97.69 78 THR A O 1
ATOM 609 N N . ILE A 1 79 ? 2.942 -1.349 7.299 1.00 98.12 79 ILE A N 1
ATOM 610 C CA . ILE A 1 79 ? 3.093 -0.744 5.973 1.00 98.12 79 ILE A CA 1
ATOM 611 C C . ILE A 1 79 ? 3.096 -1.863 4.944 1.00 98.12 79 ILE A C 1
ATOM 613 O O . ILE A 1 79 ? 4.005 -2.696 4.933 1.00 98.12 79 ILE A O 1
ATOM 617 N N . TYR A 1 80 ? 2.105 -1.852 4.063 1.00 98.12 80 TYR A N 1
ATOM 618 C CA . TYR A 1 80 ? 2.098 -2.697 2.881 1.00 98.12 80 TYR A CA 1
ATOM 619 C C . TYR A 1 80 ? 2.943 -2.073 1.774 1.00 98.12 80 TYR A C 1
ATOM 621 O O . TYR A 1 80 ? 2.996 -0.850 1.657 1.00 98.12 80 TYR A O 1
ATOM 629 N N . ARG A 1 81 ? 3.595 -2.905 0.961 1.00 97.69 81 ARG A N 1
ATOM 630 C CA . ARG A 1 81 ? 4.353 -2.487 -0.222 1.00 97.69 81 ARG A CA 1
ATOM 631 C C . ARG A 1 81 ? 3.976 -3.368 -1.394 1.00 97.69 81 ARG A C 1
ATOM 633 O O . ARG A 1 81 ? 4.015 -4.590 -1.260 1.00 97.69 81 ARG A O 1
ATOM 640 N N . SER A 1 82 ? 3.662 -2.737 -2.516 1.00 97.75 82 SER A N 1
ATOM 641 C CA . SER A 1 82 ? 3.348 -3.451 -3.744 1.00 97.75 82 SER A CA 1
ATOM 642 C C . SER A 1 82 ? 4.569 -4.150 -4.330 1.00 97.75 82 SER A C 1
ATOM 644 O O . SER A 1 82 ? 5.716 -3.758 -4.085 1.00 97.75 82 SER A O 1
ATOM 646 N N . HIS A 1 83 ? 4.337 -5.125 -5.204 1.00 96.56 83 HIS A N 1
ATOM 647 C CA . HIS A 1 83 ? 5.379 -5.557 -6.123 1.00 96.56 83 HIS A CA 1
ATOM 648 C C . HIS A 1 83 ? 5.772 -4.419 -7.079 1.00 96.56 83 HIS A C 1
ATOM 650 O O . HIS A 1 83 ? 5.048 -3.438 -7.283 1.00 96.56 83 HIS A O 1
ATOM 656 N N . ILE A 1 84 ? 6.954 -4.563 -7.673 1.00 96.88 84 ILE A N 1
ATOM 657 C CA . ILE A 1 84 ? 7.533 -3.589 -8.594 1.00 96.88 84 ILE A CA 1
ATOM 658 C C . ILE A 1 84 ? 7.606 -4.221 -9.978 1.00 96.88 84 ILE A C 1
ATOM 660 O O . ILE A 1 84 ? 8.252 -5.252 -10.168 1.00 96.88 84 ILE A O 1
ATOM 664 N N . GLN A 1 85 ? 6.983 -3.571 -10.955 1.00 95.75 85 GLN A N 1
ATOM 665 C CA . GLN A 1 85 ? 7.081 -3.953 -12.360 1.00 95.75 85 GLN A CA 1
ATOM 666 C C . GLN A 1 85 ? 8.274 -3.232 -12.997 1.00 95.75 85 GLN A C 1
ATOM 668 O O . GLN A 1 85 ? 8.392 -2.005 -12.930 1.00 95.75 85 GLN A O 1
ATOM 673 N N . TYR A 1 86 ? 9.199 -4.005 -13.569 1.00 95.38 86 TYR A N 1
ATOM 674 C CA . TYR A 1 86 ? 10.449 -3.475 -14.107 1.00 95.38 86 TYR A CA 1
ATOM 675 C C . TYR A 1 86 ? 10.197 -2.583 -15.325 1.00 95.38 86 TYR A C 1
ATOM 677 O O . TYR A 1 86 ? 9.551 -2.999 -16.282 1.00 95.38 86 TYR A O 1
ATOM 685 N N . HIS A 1 87 ? 10.738 -1.365 -15.281 1.00 94.44 87 HIS A N 1
ATOM 686 C CA . HIS A 1 87 ? 10.608 -0.344 -16.317 1.00 94.44 87 HIS A CA 1
ATOM 687 C C . HIS A 1 87 ? 9.155 -0.097 -16.747 1.00 94.44 87 HIS A C 1
ATOM 689 O O . HIS A 1 87 ? 8.877 0.121 -17.927 1.00 94.44 87 HIS A O 1
ATOM 695 N N . GLN A 1 88 ? 8.245 -0.055 -15.774 1.00 95.69 88 GLN A N 1
ATOM 696 C CA . GLN A 1 88 ? 6.834 0.198 -16.011 1.00 95.69 88 GLN A CA 1
ATOM 697 C C . GLN A 1 88 ? 6.382 1.487 -15.315 1.00 95.69 88 GLN A C 1
ATOM 699 O O . GLN A 1 88 ? 6.146 1.521 -14.110 1.00 95.69 88 GLN A O 1
ATOM 704 N N . ASN A 1 89 ? 6.226 2.554 -16.106 1.00 94.88 89 ASN A N 1
ATOM 705 C CA . ASN A 1 89 ? 5.688 3.841 -15.644 1.00 94.88 89 ASN A CA 1
ATOM 706 C C . ASN A 1 89 ? 4.185 3.797 -15.342 1.00 94.88 89 ASN A C 1
ATOM 708 O O . ASN A 1 89 ? 3.711 4.606 -14.550 1.00 94.88 89 ASN A O 1
ATOM 712 N N . SER A 1 90 ? 3.460 2.873 -15.975 1.00 96.56 90 SER A N 1
ATOM 713 C CA . SER A 1 90 ? 2.022 2.692 -15.771 1.00 96.56 90 SER A CA 1
ATOM 714 C C . SER A 1 90 ? 1.756 1.305 -15.180 1.00 96.56 90 SER A C 1
ATOM 716 O O . SER A 1 90 ? 1.306 0.410 -15.908 1.00 96.56 90 SER A O 1
ATOM 718 N N . PRO A 1 91 ? 2.188 1.047 -13.930 1.00 97.75 91 PRO A N 1
ATOM 719 C CA . PRO A 1 91 ? 2.081 -0.275 -13.332 1.00 97.75 91 PRO A CA 1
ATOM 720 C C . PRO A 1 91 ? 0.618 -0.671 -13.149 1.00 97.75 91 PRO A C 1
ATOM 722 O O . PRO A 1 91 ? -0.233 0.167 -12.853 1.00 97.75 91 PRO A O 1
ATOM 725 N N . LYS A 1 92 ? 0.344 -1.964 -13.296 1.00 97.88 92 LYS A N 1
ATOM 726 C CA . LYS A 1 92 ? -0.948 -2.573 -12.971 1.00 97.88 92 LYS A CA 1
ATOM 727 C C . LYS A 1 92 ? -0.714 -3.651 -11.925 1.00 97.88 92 LYS A C 1
ATOM 729 O O . LYS A 1 92 ? -0.191 -4.711 -12.265 1.00 97.88 92 LYS A O 1
ATOM 734 N N . TRP A 1 93 ? -1.031 -3.356 -10.670 1.00 97.50 93 TRP A N 1
ATOM 735 C CA . TRP A 1 93 ? -0.722 -4.242 -9.550 1.00 97.50 93 TRP A CA 1
ATOM 736 C C . TRP A 1 93 ? -1.785 -5.317 -9.359 1.00 97.50 93 TRP A C 1
ATOM 738 O O . TRP A 1 93 ? -1.433 -6.484 -9.210 1.00 97.50 93 TRP A O 1
ATOM 748 N N . PHE A 1 94 ? -3.063 -4.928 -9.394 1.00 96.62 94 PHE A N 1
ATOM 749 C CA . PHE A 1 94 ? -4.200 -5.787 -9.042 1.00 96.62 94 PHE A CA 1
ATOM 750 C C . PHE A 1 94 ? -3.998 -6.526 -7.710 1.00 96.62 94 PHE A C 1
ATOM 752 O O . PHE A 1 94 ? -4.315 -7.705 -7.566 1.00 96.62 94 PHE A O 1
ATOM 759 N N . GLU A 1 95 ? -3.430 -5.829 -6.728 1.00 96.25 95 GLU A N 1
ATOM 760 C CA . GLU A 1 95 ? -3.156 -6.395 -5.411 1.00 96.25 95 GLU A CA 1
ATOM 761 C C . GLU A 1 95 ? -4.325 -6.136 -4.469 1.00 96.25 95 GLU A C 1
ATOM 763 O O . GLU A 1 95 ? -4.817 -5.011 -4.366 1.00 96.25 95 GLU A O 1
ATOM 768 N N . HIS A 1 96 ? -4.742 -7.177 -3.751 1.00 95.00 96 HIS A N 1
ATOM 769 C CA . HIS A 1 96 ? -5.828 -7.105 -2.782 1.00 95.00 96 HIS A CA 1
ATOM 770 C C . HIS A 1 96 ? -5.268 -7.141 -1.366 1.00 95.00 96 HIS A C 1
ATOM 772 O O . HIS A 1 96 ? -4.564 -8.081 -0.986 1.00 95.00 96 HIS A O 1
ATOM 778 N N . ILE A 1 97 ? -5.616 -6.134 -0.572 1.00 95.31 97 ILE A N 1
ATOM 779 C CA . ILE A 1 97 ? -5.211 -6.034 0.827 1.00 95.31 97 ILE A CA 1
ATOM 780 C C . ILE A 1 97 ? -6.428 -5.795 1.713 1.00 95.31 97 ILE A C 1
ATOM 782 O O . ILE A 1 97 ? -7.373 -5.103 1.334 1.00 95.31 97 ILE A O 1
ATOM 786 N N . LYS A 1 98 ? -6.403 -6.383 2.907 1.00 94.62 98 LYS A N 1
ATOM 787 C CA . LYS A 1 98 ? -7.400 -6.153 3.949 1.00 94.62 98 LYS A CA 1
ATOM 788 C C . LYS A 1 98 ? -6.864 -5.118 4.932 1.00 94.62 98 LYS A C 1
ATOM 790 O O . LYS A 1 98 ? -5.732 -5.249 5.394 1.00 94.62 98 LYS A O 1
ATOM 795 N N . ILE A 1 99 ? -7.680 -4.128 5.266 1.00 94.12 99 ILE A N 1
ATOM 796 C CA . ILE A 1 99 ? -7.398 -3.098 6.261 1.00 94.12 99 ILE A CA 1
ATOM 797 C C . ILE A 1 99 ? -8.270 -3.366 7.490 1.00 94.12 99 ILE A C 1
ATOM 799 O O . ILE A 1 99 ? -9.497 -3.405 7.408 1.00 94.12 99 ILE A O 1
ATOM 803 N N . ASN A 1 100 ? -7.618 -3.542 8.631 1.00 91.25 100 ASN A N 1
ATOM 804 C CA . ASN A 1 100 ? -8.232 -3.669 9.942 1.00 91.25 100 ASN A CA 1
ATOM 805 C C . ASN A 1 100 ? -8.286 -2.274 10.571 1.00 91.25 100 ASN A C 1
ATOM 807 O O . ASN A 1 100 ? -7.259 -1.746 11.004 1.00 91.25 100 ASN A O 1
ATOM 811 N N . VAL A 1 101 ? -9.471 -1.667 10.586 1.00 89.50 101 VAL A N 1
ATOM 812 C CA . VAL A 1 101 ? -9.675 -0.315 11.118 1.00 89.50 101 VAL A CA 1
ATOM 813 C C . VAL A 1 101 ? -10.327 -0.414 12.499 1.00 89.50 101 VAL A C 1
ATOM 815 O O . VAL A 1 101 ? -11.385 -1.039 12.612 1.00 89.50 101 VAL A O 1
ATOM 818 N N . PRO A 1 102 ? -9.742 0.183 13.554 1.00 86.62 102 PRO A N 1
ATOM 819 C CA . PRO A 1 102 ? -10.415 0.293 14.844 1.00 86.62 102 PRO A CA 1
ATOM 820 C C . PRO A 1 102 ? -11.717 1.089 14.697 1.00 86.62 102 PRO A C 1
ATOM 822 O O . PRO A 1 102 ? -11.696 2.202 14.175 1.00 86.62 102 PRO A O 1
ATOM 825 N N . LEU A 1 103 ? -12.845 0.533 15.156 1.00 83.88 103 LEU A N 1
ATOM 826 C CA . LEU A 1 103 ? -14.173 1.146 14.984 1.00 83.88 103 LEU A CA 1
ATOM 827 C C . LEU A 1 103 ? -14.221 2.583 15.520 1.00 83.88 103 LEU A C 1
ATOM 829 O O . LEU A 1 103 ? -14.729 3.475 14.853 1.00 83.88 103 LEU A O 1
ATOM 833 N N . GLU A 1 104 ? -13.639 2.798 16.696 1.00 86.06 104 GLU A N 1
ATOM 834 C CA . GLU A 1 104 ? -13.601 4.090 17.391 1.00 86.06 104 GLU A CA 1
ATOM 835 C C . GLU A 1 104 ? -12.840 5.172 16.612 1.00 86.06 104 GLU A C 1
ATOM 837 O O . GLU A 1 104 ? -13.048 6.358 16.840 1.00 86.06 104 GLU A O 1
ATOM 842 N N . GLN A 1 105 ? -11.970 4.770 15.682 1.00 87.56 105 GLN A N 1
ATOM 843 C CA . GLN A 1 105 ? -11.090 5.666 14.931 1.00 87.56 105 GLN A CA 1
ATOM 844 C C . GLN A 1 105 ? -11.477 5.754 13.451 1.00 87.56 105 GLN A C 1
ATOM 846 O O . GLN A 1 105 ? -10.816 6.458 12.694 1.00 87.56 105 GLN A O 1
ATOM 851 N N . PHE A 1 106 ? -12.522 5.042 13.017 1.00 88.19 106 PHE A N 1
ATOM 852 C CA . PHE A 1 106 ? -12.907 4.965 11.607 1.00 88.19 106 PHE A CA 1
ATOM 853 C C . PHE A 1 106 ? -13.199 6.350 11.013 1.00 88.19 106 PHE A C 1
ATOM 855 O O . PHE A 1 106 ? -12.697 6.670 9.939 1.00 88.19 106 PHE A O 1
ATOM 862 N N . GLU A 1 107 ? -13.933 7.185 11.751 1.00 88.75 107 GLU A N 1
ATOM 863 C CA . GLU A 1 107 ? -14.362 8.524 11.321 1.00 88.75 107 GLU A CA 1
ATOM 864 C C . GLU A 1 107 ? -13.196 9.490 11.058 1.00 88.75 107 GLU A C 1
ATOM 866 O O . GLU A 1 107 ? -13.284 10.374 10.210 1.00 88.75 107 GLU A O 1
ATOM 871 N N . THR A 1 108 ? -12.081 9.332 11.776 1.00 91.25 108 THR A N 1
ATOM 872 C CA . THR A 1 108 ? -10.909 10.218 11.663 1.00 91.25 108 THR A CA 1
ATOM 873 C C . THR A 1 108 ? -9.758 9.585 10.881 1.00 91.25 108 THR A C 1
ATOM 875 O O . THR A 1 108 ? -8.765 10.254 10.572 1.00 91.25 108 THR A O 1
ATOM 878 N N . ALA A 1 109 ? -9.871 8.300 10.545 1.00 94.19 109 ALA A N 1
ATOM 879 C CA . ALA A 1 109 ? -8.823 7.555 9.878 1.00 94.19 109 ALA A CA 1
ATOM 880 C C . ALA A 1 109 ? -8.794 7.792 8.361 1.00 94.19 109 ALA A C 1
ATOM 882 O O . ALA A 1 109 ? -9.801 8.044 7.697 1.00 94.19 109 ALA A O 1
ATOM 883 N N . HIS A 1 110 ? -7.599 7.661 7.789 1.00 96.31 110 HIS A N 1
ATOM 884 C CA . HIS A 1 110 ? -7.393 7.680 6.346 1.00 96.31 110 HIS A CA 1
ATOM 885 C C . HIS A 1 110 ? -6.264 6.738 5.937 1.00 96.31 110 HIS A C 1
ATOM 887 O O . HIS A 1 110 ? -5.302 6.511 6.673 1.00 96.31 110 HIS A O 1
ATOM 893 N N . LEU A 1 111 ? -6.346 6.200 4.725 1.00 97.94 111 LEU A N 1
ATOM 894 C CA . LEU A 1 111 ? -5.226 5.499 4.111 1.00 97.94 111 LEU A CA 1
ATOM 895 C C . LEU A 1 111 ? -4.280 6.513 3.485 1.00 97.94 111 LEU A C 1
ATOM 897 O O . LEU A 1 111 ? -4.722 7.452 2.829 1.00 97.94 111 LEU A O 1
ATOM 901 N N . ARG A 1 112 ? -2.976 6.300 3.645 1.00 98.50 112 ARG A N 1
ATOM 902 C CA . ARG A 1 112 ? -1.937 7.056 2.944 1.00 98.50 112 ARG A CA 1
ATOM 903 C C . ARG A 1 112 ? -1.205 6.144 1.973 1.00 98.50 112 ARG A C 1
ATOM 905 O O . ARG A 1 112 ? -0.737 5.075 2.360 1.00 98.50 112 ARG A O 1
ATOM 912 N N . PHE A 1 113 ? -1.044 6.629 0.751 1.00 98.69 113 PHE A N 1
ATOM 913 C CA . PHE A 1 113 ? -0.314 5.993 -0.334 1.00 98.69 113 PHE A CA 1
ATOM 914 C C . PHE A 1 113 ? 0.944 6.800 -0.612 1.00 98.69 113 PHE A C 1
ATOM 916 O O . PHE A 1 113 ? 0.864 8.007 -0.818 1.00 98.69 113 PHE A O 1
ATOM 923 N N . VAL A 1 114 ? 2.105 6.158 -0.626 1.00 98.62 114 VAL A N 1
ATOM 924 C CA . VAL A 1 114 ? 3.377 6.797 -0.978 1.00 98.62 114 VAL A CA 1
ATOM 925 C C . VAL A 1 114 ? 3.971 6.072 -2.168 1.00 98.62 114 VAL A C 1
ATOM 927 O O . VAL A 1 114 ? 4.195 4.866 -2.110 1.00 98.62 114 VAL A O 1
ATOM 930 N N . PHE A 1 115 ? 4.249 6.817 -3.230 1.00 98.44 115 PHE A N 1
ATOM 931 C CA . PHE A 1 115 ? 4.800 6.292 -4.466 1.00 98.44 115 PHE A CA 1
ATOM 932 C C . PHE A 1 115 ? 6.289 6.591 -4.542 1.00 98.44 115 PHE A C 1
ATOM 934 O O . PHE A 1 115 ? 6.725 7.735 -4.372 1.00 98.44 115 PHE A O 1
ATOM 941 N N . CYS A 1 116 ? 7.070 5.558 -4.836 1.00 97.50 116 CYS A N 1
ATOM 942 C CA . CYS A 1 116 ? 8.517 5.642 -4.931 1.00 97.50 116 CYS A CA 1
ATOM 943 C C . CYS A 1 116 ? 9.021 5.026 -6.231 1.00 97.50 116 CYS A C 1
ATOM 945 O O . CYS A 1 116 ? 8.489 4.034 -6.727 1.00 97.50 116 CYS A O 1
ATOM 947 N N . HIS A 1 117 ? 10.108 5.590 -6.748 1.00 95.75 117 HIS A N 1
ATOM 948 C CA . HIS A 1 117 ? 10.953 4.921 -7.712 1.00 95.75 117 HIS A CA 1
ATOM 949 C C . HIS A 1 117 ? 11.957 4.019 -6.985 1.00 95.75 117 HIS A C 1
ATOM 951 O O . HIS A 1 117 ? 12.777 4.510 -6.206 1.00 95.75 117 HIS A O 1
ATOM 957 N N . CYS A 1 118 ? 11.931 2.721 -7.283 1.00 94.81 118 CYS A N 1
ATOM 958 C CA . CYS A 1 118 ? 12.857 1.735 -6.728 1.00 94.81 118 CYS A CA 1
ATOM 959 C C . CYS A 1 118 ? 13.906 1.330 -7.773 1.00 94.81 118 CYS A C 1
ATOM 961 O O . CYS A 1 118 ? 13.639 0.538 -8.680 1.00 94.81 118 CYS A O 1
ATOM 963 N N . SER A 1 119 ? 15.111 1.889 -7.672 1.00 90.25 119 SER A N 1
ATOM 964 C CA . SER A 1 119 ? 16.221 1.525 -8.559 1.00 90.25 119 SER A CA 1
ATOM 965 C C . SER A 1 119 ? 16.595 0.046 -8.393 1.00 90.25 119 SER A C 1
ATOM 967 O O . SER A 1 119 ? 16.528 -0.507 -7.301 1.00 90.25 119 SER A O 1
ATOM 969 N N . SER A 1 120 ? 17.029 -0.605 -9.474 1.00 87.62 120 SER A N 1
ATOM 970 C CA . SER A 1 120 ? 17.624 -1.946 -9.387 1.00 87.62 120 SER A CA 1
ATOM 971 C C . SER A 1 120 ? 19.088 -1.917 -8.932 1.00 87.62 120 SER A C 1
ATOM 973 O O . SER A 1 120 ? 19.655 -2.961 -8.622 1.00 87.62 120 SER A O 1
ATOM 975 N N . LYS A 1 121 ? 19.717 -0.733 -8.932 1.00 87.88 121 LYS A N 1
ATOM 976 C CA . LYS A 1 121 ? 21.130 -0.534 -8.573 1.00 87.88 121 LYS A CA 1
ATOM 977 C C . LYS A 1 121 ? 21.301 0.099 -7.196 1.00 87.88 121 LYS A C 1
ATOM 979 O O . LYS A 1 121 ? 22.247 -0.222 -6.487 1.00 87.88 121 LYS A O 1
ATOM 984 N N . GLU A 1 122 ? 20.397 1.001 -6.830 1.00 89.00 122 GLU A N 1
ATOM 985 C CA . GLU A 1 122 ? 20.414 1.705 -5.549 1.00 89.00 122 GLU A CA 1
ATOM 986 C C . GLU A 1 122 ? 19.368 1.084 -4.625 1.00 89.00 122 GLU A C 1
ATOM 988 O O . GLU A 1 122 ? 18.263 0.769 -5.056 1.00 89.00 122 GLU A O 1
ATOM 993 N N . ARG A 1 123 ? 19.701 0.918 -3.342 1.00 85.69 123 ARG A N 1
ATOM 994 C CA . ARG A 1 123 ? 18.735 0.434 -2.340 1.00 85.69 123 ARG A CA 1
ATOM 995 C C . ARG A 1 123 ? 17.736 1.510 -1.911 1.00 85.69 123 ARG A C 1
ATOM 997 O O . ARG A 1 123 ? 16.722 1.186 -1.295 1.00 85.69 123 ARG A O 1
ATOM 1004 N N . GLU A 1 124 ? 18.041 2.775 -2.182 1.00 90.94 124 GLU A N 1
ATOM 1005 C CA . GLU A 1 124 ? 17.205 3.896 -1.776 1.00 90.94 124 GLU A CA 1
ATOM 1006 C C . GLU A 1 124 ? 15.934 3.979 -2.629 1.00 90.94 124 GLU A C 1
ATOM 1008 O O . GLU A 1 124 ? 15.953 3.848 -3.855 1.00 90.94 124 GLU A O 1
ATOM 1013 N N . ARG A 1 125 ? 14.808 4.215 -1.951 1.00 94.12 125 ARG A N 1
ATOM 1014 C CA . ARG A 1 125 ? 13.516 4.466 -2.583 1.00 94.12 125 ARG A CA 1
ATOM 1015 C C . ARG A 1 125 ? 13.375 5.960 -2.814 1.00 94.12 125 ARG A C 1
ATOM 1017 O O . ARG A 1 125 ? 13.215 6.721 -1.864 1.00 94.12 125 ARG A O 1
ATOM 1024 N N . LYS A 1 126 ? 13.404 6.384 -4.074 1.00 95.38 126 LYS A N 1
ATOM 1025 C CA . LYS A 1 126 ? 13.268 7.798 -4.416 1.00 95.38 126 LYS A CA 1
ATOM 1026 C C . LYS A 1 126 ? 11.796 8.197 -4.430 1.00 95.38 126 LYS A C 1
ATOM 1028 O O . LYS A 1 126 ? 11.049 7.732 -5.285 1.00 95.38 126 LYS A O 1
ATOM 1033 N N . PHE A 1 127 ? 11.401 9.087 -3.529 1.00 96.62 127 PHE A N 1
ATOM 1034 C CA . PHE A 1 127 ? 10.039 9.616 -3.454 1.00 96.62 127 PHE A CA 1
ATOM 1035 C C . PHE A 1 127 ? 9.582 10.247 -4.781 1.00 96.62 127 PHE A C 1
ATOM 1037 O O . PHE A 1 127 ? 10.334 10.989 -5.420 1.00 96.62 127 PHE A O 1
ATOM 1044 N N . LEU A 1 128 ? 8.350 9.936 -5.189 1.00 96.12 128 LEU A N 1
ATOM 1045 C CA . LEU A 1 128 ? 7.698 10.496 -6.377 1.00 96.12 128 LEU A CA 1
ATOM 1046 C C . LEU A 1 128 ? 6.469 11.328 -6.020 1.00 96.12 128 LEU A C 1
ATOM 1048 O O . LEU A 1 128 ? 6.220 12.345 -6.658 1.00 96.12 128 LEU A O 1
ATOM 1052 N N . GLY A 1 129 ? 5.703 10.897 -5.022 1.00 97.06 129 GLY A N 1
ATOM 1053 C CA . GLY A 1 129 ? 4.471 11.559 -4.621 1.00 97.06 129 GLY A CA 1
ATOM 1054 C C . GLY A 1 129 ? 3.700 10.746 -3.593 1.00 97.06 129 GLY A C 1
ATOM 1055 O O . GLY A 1 129 ? 4.117 9.656 -3.195 1.00 97.06 129 GLY A O 1
ATOM 1056 N N . PHE A 1 130 ? 2.561 11.278 -3.167 1.00 98.06 130 PHE A N 1
ATOM 1057 C CA . PHE A 1 130 ? 1.662 10.614 -2.232 1.00 98.06 130 PHE A CA 1
ATOM 1058 C C . PHE A 1 130 ? 0.204 10.958 -2.539 1.00 98.06 130 PHE A C 1
ATOM 1060 O O . PHE A 1 130 ? -0.079 11.958 -3.197 1.00 98.06 130 PHE A O 1
ATOM 1067 N N . SER A 1 131 ? -0.709 10.139 -2.035 1.00 97.62 131 SER A N 1
ATOM 1068 C CA . SER A 1 131 ? -2.143 10.425 -1.985 1.00 97.62 131 SER A CA 1
ATOM 1069 C C . SER A 1 131 ? -2.728 9.903 -0.674 1.00 97.62 131 SER A C 1
ATOM 1071 O O . SER A 1 131 ? -2.060 9.182 0.077 1.00 97.62 131 SER A O 1
ATOM 1073 N N . PHE A 1 132 ? -3.963 10.287 -0.366 1.00 96.56 132 PHE A N 1
ATOM 1074 C CA . PHE A 1 132 ? -4.681 9.786 0.799 1.00 96.56 132 PHE A CA 1
ATOM 1075 C C . PHE A 1 132 ? -6.158 9.545 0.482 1.00 96.56 132 PHE A C 1
ATOM 1077 O O . PHE A 1 132 ? -6.704 10.156 -0.434 1.00 96.56 132 PHE A O 1
ATOM 1084 N N . LEU A 1 133 ? -6.780 8.645 1.242 1.00 95.69 133 LEU A N 1
ATOM 1085 C CA . LEU A 1 133 ? -8.195 8.296 1.150 1.00 95.69 133 LEU A CA 1
ATOM 1086 C C . LEU A 1 133 ? -8.811 8.341 2.558 1.00 95.69 133 LEU A C 1
ATOM 1088 O O . LEU A 1 133 ? -8.535 7.428 3.344 1.00 95.69 133 LEU A O 1
ATOM 1092 N N . PRO A 1 134 ? -9.593 9.383 2.897 1.00 94.50 134 PRO A N 1
ATOM 1093 C CA . PRO A 1 134 ? -10.403 9.406 4.115 1.00 94.50 134 PRO A CA 1
ATOM 1094 C C . PRO A 1 134 ? -11.372 8.223 4.142 1.00 94.50 134 PRO A C 1
ATOM 1096 O O . PRO A 1 134 ? -11.913 7.857 3.098 1.00 94.50 134 PRO A O 1
ATOM 1099 N N . LEU A 1 135 ? -11.561 7.608 5.311 1.00 91.81 135 LEU A N 1
ATOM 1100 C CA . LEU A 1 135 ? -12.463 6.459 5.445 1.00 91.81 135 LEU A CA 1
ATOM 1101 C C . LEU A 1 135 ? -13.926 6.860 5.663 1.00 91.81 135 LEU A C 1
ATOM 1103 O O . LEU A 1 135 ? -14.816 6.088 5.313 1.00 91.81 135 LEU A O 1
ATOM 1107 N N . ALA A 1 136 ? -14.162 8.063 6.181 1.00 89.12 136 ALA A N 1
ATOM 1108 C CA . ALA A 1 136 ? -15.479 8.663 6.332 1.00 89.12 136 ALA A CA 1
ATOM 1109 C C . ALA A 1 136 ? -15.539 10.025 5.624 1.00 89.12 136 ALA A C 1
ATOM 1111 O O . ALA A 1 136 ? -14.529 10.729 5.515 1.00 89.12 136 ALA A O 1
ATOM 1112 N N . ASP A 1 137 ? -16.726 10.383 5.130 1.00 78.62 137 ASP A N 1
ATOM 1113 C CA . ASP A 1 137 ? -17.024 11.728 4.634 1.00 78.62 137 ASP A CA 1
ATOM 1114 C C . ASP A 1 137 ? -17.558 12.603 5.780 1.00 78.62 137 ASP A C 1
ATOM 1116 O O . ASP A 1 137 ? -18.202 12.106 6.701 1.00 78.62 137 ASP A O 1
ATOM 1120 N N . GLN A 1 138 ? -17.350 13.920 5.710 1.00 62.84 138 GLN A N 1
ATOM 1121 C CA . GLN A 1 138 ? -17.800 14.870 6.741 1.00 62.84 138 GLN A CA 1
ATOM 1122 C C . GLN A 1 138 ? -19.330 14.908 6.906 1.00 62.84 138 GLN A C 1
ATOM 1124 O O . GLN A 1 138 ? -19.824 15.411 7.913 1.00 62.84 138 GLN A O 1
ATOM 1129 N N . ASN A 1 139 ? -20.073 14.379 5.931 1.00 59.84 139 ASN A N 1
ATOM 1130 C CA . ASN A 1 139 ? -21.534 14.319 5.940 1.00 59.84 139 ASN A CA 1
ATOM 1131 C C . ASN A 1 139 ? -22.099 12.946 6.345 1.00 59.84 139 ASN A C 1
ATOM 1133 O O . ASN A 1 139 ? -23.320 12.808 6.419 1.00 59.84 139 ASN A O 1
ATOM 1137 N N . GLY A 1 140 ? -21.246 11.950 6.618 1.00 51.75 140 GLY A N 1
ATOM 1138 C CA . GLY A 1 140 ? -21.667 10.550 6.687 1.00 51.75 140 GLY A CA 1
ATOM 1139 C C . GLY A 1 140 ? -22.055 10.006 5.304 1.00 51.75 140 GLY A C 1
ATOM 1140 O O . GLY A 1 140 ? -22.368 10.768 4.392 1.00 51.75 140 GLY A O 1
ATOM 1141 N N . ALA A 1 141 ? -21.961 8.688 5.128 1.00 50.47 141 ALA A N 1
ATOM 1142 C CA . ALA A 1 141 ? -22.347 8.013 3.884 1.00 50.47 141 ALA A CA 1
ATOM 1143 C C . ALA A 1 141 ? -23.826 8.227 3.511 1.00 50.47 141 ALA A C 1
ATOM 1145 O O . ALA A 1 141 ? -24.668 8.287 4.438 1.00 50.47 141 ALA A O 1
#

Organism: Sarcoptes scabiei (NCBI:txid52283)